Protein AF-X1UJI2-F1 (afdb_monomer)

Organism: NCBI:txid412755

Nearest PDB structures (foldseek):
  7sau-assembly1_D  TM=5.757E-01  e=2.573E+00  Schleiferia thermophila str. Yellowstone

pLDDT: mean 91.03, std 7.61, range [60.97, 98.12]

Secondary structure (DSSP, 8-state):
-GGGHHHHHHHHHHHHHHHHHHHHHHHTT--HHHHHHHHHHHHHHHHHHHHHH-SSTT--

Mean predicted aligned error: 3.48 Å

Structure (mmCIF, N/CA/C/O backbone):
data_AF-X1UJI2-F1
#
_entry.id   AF-X1UJI2-F1
#
loop_
_atom_site.group_PDB
_atom_site.id
_atom_site.type_symbol
_atom_site.label_atom_id
_atom_site.label_alt_id
_atom_site.label_comp_id
_atom_site.label_asym_id
_atom_site.label_entity_id
_atom_site.label_seq_id
_atom_site.pdbx_PDB_ins_code
_atom_site.Cartn_x
_atom_site.Cartn_y
_atom_site.Cartn_z
_atom_site.occupancy
_atom_site.B_iso_or_equiv
_atom_site.auth_seq_id
_atom_site.auth_comp_id
_atom_site.auth_asym_id
_atom_site.auth_atom_id
_atom_site.pdbx_PDB_model_num
ATOM 1 N N . MET A 1 1 ? 9.251 3.047 -19.607 1.00 76.12 1 MET A N 1
ATOM 2 C CA . MET A 1 1 ? 7.938 3.705 -19.809 1.00 76.12 1 MET A CA 1
ATOM 3 C C . MET A 1 1 ? 6.813 2.727 -20.157 1.00 76.12 1 MET A C 1
ATOM 5 O O . MET A 1 1 ? 6.117 2.292 -19.256 1.00 76.12 1 MET A O 1
ATOM 9 N N . VAL A 1 2 ? 6.607 2.330 -21.425 1.00 86.25 2 VAL A N 1
ATOM 10 C CA . VAL A 1 2 ? 5.468 1.443 -21.791 1.00 86.25 2 VAL A CA 1
ATOM 11 C C . VAL A 1 2 ? 5.584 0.058 -21.146 1.00 86.25 2 VAL A C 1
ATOM 13 O O . VAL A 1 2 ? 4.601 -0.476 -20.642 1.00 86.25 2 VAL A O 1
ATOM 16 N N . ALA A 1 3 ? 6.798 -0.497 -21.112 1.00 89.00 3 ALA A N 1
ATOM 17 C CA . ALA A 1 3 ? 7.070 -1.801 -20.510 1.00 89.00 3 ALA A CA 1
ATOM 18 C C . ALA A 1 3 ? 6.804 -1.845 -18.997 1.00 89.00 3 ALA A C 1
ATOM 20 O O . ALA A 1 3 ? 6.535 -2.909 -18.452 1.00 89.00 3 ALA A O 1
ATOM 21 N N . GLU A 1 4 ? 6.853 -0.698 -18.323 1.00 90.31 4 GLU A N 1
ATOM 22 C CA . GLU A 1 4 ? 6.678 -0.636 -16.879 1.00 90.31 4 GLU A CA 1
ATOM 23 C C . GLU A 1 4 ? 5.180 -0.474 -16.505 1.00 90.31 4 GLU A C 1
ATOM 25 O O . GLU A 1 4 ? 4.823 -0.554 -15.332 1.00 90.31 4 GLU A O 1
ATOM 30 N N . ILE A 1 5 ? 4.272 -0.237 -17.480 1.00 92.00 5 ILE A N 1
ATOM 31 C CA . ILE A 1 5 ? 2.853 0.117 -17.227 1.00 92.00 5 ILE A CA 1
ATOM 32 C C . ILE A 1 5 ? 2.160 -0.922 -16.336 1.00 92.00 5 ILE A C 1
ATOM 34 O O . ILE A 1 5 ? 1.423 -0.526 -15.427 1.00 92.00 5 ILE A O 1
ATOM 38 N N . PRO A 1 6 ? 2.395 -2.237 -16.525 1.00 93.06 6 PRO A N 1
ATOM 39 C CA . PRO A 1 6 ? 1.842 -3.248 -15.635 1.00 93.06 6 PRO A CA 1
ATOM 40 C C . PRO A 1 6 ? 2.223 -3.033 -14.166 1.00 93.06 6 PRO A C 1
ATOM 42 O O . PRO A 1 6 ? 1.390 -3.236 -13.286 1.00 93.06 6 PRO A O 1
ATOM 45 N N . TYR A 1 7 ? 3.443 -2.574 -13.884 1.00 92.31 7 TYR A N 1
ATOM 46 C CA . TYR A 1 7 ? 3.896 -2.298 -12.523 1.00 92.31 7 TYR A CA 1
ATOM 47 C C . TYR A 1 7 ? 3.207 -1.060 -11.939 1.00 92.31 7 TYR A C 1
ATOM 49 O O . TYR A 1 7 ? 2.784 -1.097 -10.787 1.00 92.31 7 TYR A O 1
ATOM 57 N N . ALA A 1 8 ? 2.992 0.001 -12.726 1.00 91.31 8 ALA A N 1
ATOM 58 C CA . ALA A 1 8 ? 2.208 1.157 -12.276 1.00 91.31 8 ALA A CA 1
ATOM 59 C C . ALA A 1 8 ? 0.769 0.759 -11.906 1.00 91.31 8 ALA A C 1
ATOM 61 O O . ALA A 1 8 ? 0.254 1.168 -10.864 1.00 91.31 8 ALA A O 1
ATOM 62 N N . ILE A 1 9 ? 0.140 -0.098 -12.721 1.00 92.88 9 ILE A N 1
ATOM 63 C CA . ILE A 1 9 ? -1.193 -0.651 -12.441 1.00 92.88 9 ILE A CA 1
ATOM 64 C C . ILE A 1 9 ? -1.177 -1.480 -11.152 1.00 92.88 9 ILE A C 1
ATOM 66 O O . ILE A 1 9 ? -2.077 -1.334 -10.325 1.00 92.88 9 ILE A O 1
ATOM 70 N N . LEU A 1 10 ? -0.157 -2.318 -10.948 1.00 91.56 10 LEU A N 1
ATOM 71 C CA . LEU A 1 10 ? -0.015 -3.126 -9.734 1.00 91.56 10 LEU A CA 1
ATOM 72 C C . LEU A 1 10 ? 0.137 -2.260 -8.478 1.00 91.56 10 LEU A C 1
ATOM 74 O O . LEU A 1 10 ? -0.535 -2.519 -7.481 1.00 91.56 10 LEU A O 1
ATOM 78 N N . ILE A 1 11 ? 0.964 -1.213 -8.525 1.00 92.31 11 ILE A N 1
ATOM 79 C CA . ILE A 1 11 ? 1.168 -0.294 -7.397 1.00 92.31 11 ILE A CA 1
ATOM 80 C C . ILE A 1 11 ? -0.114 0.483 -7.083 1.00 92.31 11 ILE A C 1
ATOM 82 O O . ILE A 1 11 ? -0.527 0.546 -5.922 1.00 92.31 11 ILE A O 1
ATOM 86 N N . ALA A 1 12 ? -0.794 1.011 -8.104 1.00 92.12 12 ALA A N 1
ATOM 87 C CA . ALA A 1 12 ? -2.087 1.671 -7.931 1.00 92.12 12 ALA A CA 1
ATOM 88 C C . ALA A 1 12 ? -3.138 0.710 -7.349 1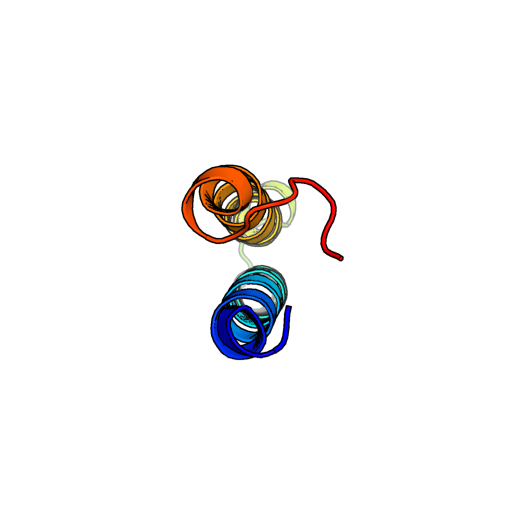.00 92.12 12 ALA A C 1
ATOM 90 O O . ALA A 1 12 ? -3.866 1.065 -6.421 1.00 92.12 12 ALA A O 1
ATOM 91 N N . GLY A 1 13 ? -3.175 -0.530 -7.842 1.00 92.12 13 GLY A N 1
ATOM 92 C CA . GLY A 1 13 ? -4.043 -1.588 -7.336 1.00 92.12 13 GLY A CA 1
ATOM 93 C C . GLY A 1 13 ? -3.771 -1.925 -5.870 1.00 92.12 13 GLY A C 1
ATOM 94 O O . GLY A 1 13 ? -4.713 -2.025 -5.090 1.00 92.12 13 GLY A O 1
ATOM 95 N N . ALA A 1 14 ? -2.504 -2.033 -5.462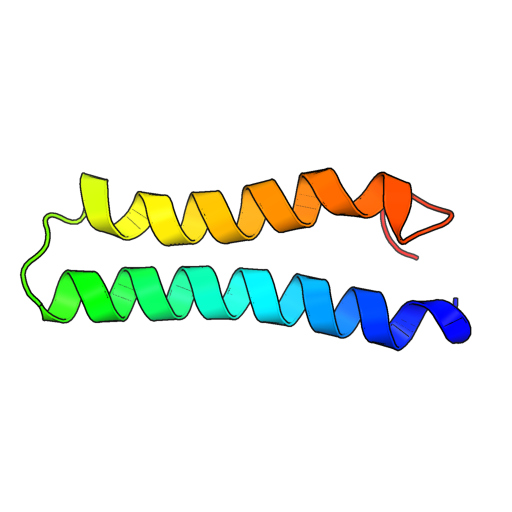 1.00 91.19 14 ALA A N 1
ATOM 96 C CA . ALA A 1 14 ? -2.122 -2.292 -4.073 1.00 91.19 14 ALA A CA 1
ATOM 97 C C . ALA A 1 14 ? -2.543 -1.150 -3.132 1.00 91.19 14 ALA A C 1
ATOM 99 O O . ALA A 1 14 ? -3.058 -1.404 -2.040 1.00 91.19 14 ALA A O 1
ATOM 100 N N . ALA A 1 15 ? -2.387 0.104 -3.568 1.00 92.12 15 ALA A N 1
ATOM 101 C CA . ALA A 1 15 ? -2.843 1.268 -2.812 1.00 92.12 15 ALA A CA 1
ATOM 102 C C . ALA A 1 15 ? -4.374 1.276 -2.653 1.00 92.12 15 ALA A C 1
ATOM 104 O O . ALA A 1 15 ? -4.883 1.416 -1.538 1.00 92.12 15 ALA A O 1
ATOM 105 N N . LEU A 1 16 ? -5.113 1.063 -3.747 1.00 94.62 16 LEU A N 1
ATOM 106 C CA . LEU A 1 16 ? -6.577 0.997 -3.731 1.00 94.62 16 LEU A CA 1
ATOM 107 C C . LEU A 1 16 ? -7.094 -0.180 -2.899 1.00 94.62 16 LEU A C 1
ATOM 109 O O . LEU A 1 16 ? -8.044 -0.014 -2.137 1.00 94.62 16 L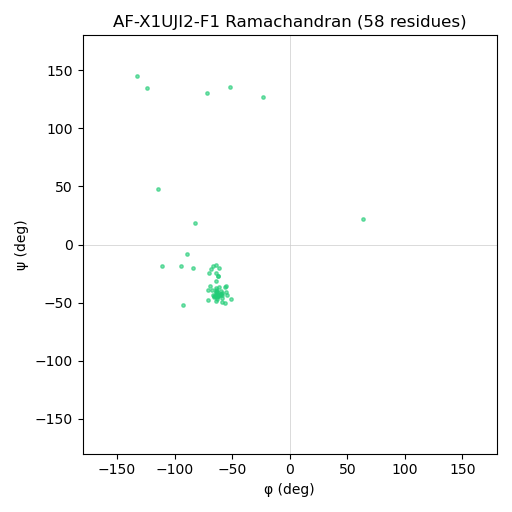EU A O 1
ATOM 113 N N . LEU A 1 17 ? -6.448 -1.345 -2.984 1.00 93.75 17 LEU A N 1
ATOM 114 C CA . LEU A 1 17 ? -6.777 -2.509 -2.166 1.00 93.75 17 LEU A CA 1
ATOM 115 C C . LEU A 1 17 ? -6.555 -2.219 -0.678 1.00 93.75 17 LEU A C 1
ATOM 117 O O . LEU A 1 17 ? -7.419 -2.538 0.133 1.00 93.75 17 LEU A O 1
ATOM 121 N N . GLY A 1 18 ? -5.445 -1.574 -0.309 1.00 94.19 18 GLY A N 1
ATOM 122 C CA . GLY A 1 18 ? -5.191 -1.163 1.075 1.00 94.19 18 GLY A CA 1
ATOM 123 C C . GLY A 1 18 ? -6.277 -0.228 1.617 1.00 94.19 18 GLY A C 1
ATOM 124 O O . GLY A 1 18 ? -6.740 -0.408 2.745 1.00 94.19 18 GLY A O 1
ATOM 125 N N . LEU A 1 19 ? -6.731 0.735 0.806 1.00 94.69 19 LEU A N 1
ATOM 126 C CA . LEU A 1 19 ? -7.841 1.630 1.155 1.00 94.69 19 LEU A CA 1
ATOM 127 C C . LEU A 1 19 ? -9.175 0.883 1.276 1.00 94.69 19 LEU A C 1
ATOM 129 O O . LEU A 1 19 ? -9.912 1.097 2.238 1.00 94.69 19 LEU A O 1
ATOM 133 N N . TYR A 1 20 ? -9.473 -0.011 0.332 1.00 96.69 20 TYR A N 1
ATOM 134 C CA . TYR A 1 20 ? -10.669 -0.849 0.367 1.00 96.69 20 TYR A CA 1
ATOM 135 C C . TYR A 1 20 ? -10.706 -1.711 1.632 1.00 96.69 20 TYR A C 1
ATOM 137 O O . TYR A 1 20 ? -11.699 -1.694 2.354 1.00 96.69 20 TYR A O 1
ATOM 145 N N . LEU A 1 21 ? -9.610 -2.405 1.949 1.00 96.75 21 LEU A N 1
ATOM 146 C CA . LEU A 1 21 ? -9.513 -3.245 3.142 1.00 96.75 21 LEU A CA 1
ATOM 147 C C . LEU A 1 21 ? -9.615 -2.426 4.432 1.00 96.75 21 LEU A C 1
ATOM 149 O O . LEU A 1 21 ? -10.253 -2.873 5.380 1.00 96.75 21 LEU A O 1
ATOM 153 N N . ALA A 1 22 ? -9.045 -1.217 4.470 1.00 97.00 22 ALA A N 1
ATOM 154 C CA . ALA A 1 22 ? -9.193 -0.320 5.615 1.00 97.00 22 ALA A CA 1
ATOM 155 C C . ALA A 1 22 ? -10.666 0.046 5.883 1.00 97.00 22 ALA A C 1
ATOM 157 O O . ALA A 1 22 ? -11.081 0.073 7.044 1.00 97.00 22 ALA A O 1
ATOM 158 N N . ASN A 1 23 ? -11.453 0.287 4.829 1.00 97.19 23 ASN A N 1
ATOM 159 C CA . ASN A 1 23 ? -12.892 0.545 4.943 1.00 97.19 23 ASN A CA 1
ATOM 160 C C . ASN A 1 23 ? -13.664 -0.721 5.321 1.00 97.19 23 ASN A C 1
ATOM 162 O O . ASN A 1 23 ? -14.410 -0.699 6.291 1.00 97.19 23 ASN A O 1
ATOM 166 N N . LEU A 1 24 ? -13.401 -1.844 4.649 1.00 98.12 24 LEU A N 1
ATOM 167 C CA . LEU A 1 24 ? -14.038 -3.124 4.958 1.00 98.12 24 LEU A CA 1
ATOM 168 C C . LEU A 1 24 ? -13.852 -3.503 6.434 1.00 98.12 24 LEU A C 1
ATOM 170 O O . LEU A 1 24 ? -14.782 -3.935 7.103 1.00 98.12 24 LEU A O 1
ATOM 174 N N . PHE A 1 25 ? -12.646 -3.321 6.970 1.00 97.69 25 PHE A N 1
ATOM 175 C CA . PHE A 1 25 ? -12.339 -3.645 8.363 1.00 97.69 25 PHE A CA 1
ATOM 176 C C . PHE A 1 25 ? -13.049 -2.699 9.329 1.00 97.69 25 PHE A C 1
ATOM 178 O O . PHE A 1 25 ? -13.484 -3.121 10.399 1.00 97.69 25 PHE A O 1
ATOM 185 N N . TYR A 1 26 ? -13.186 -1.431 8.946 1.00 97.69 26 TYR A N 1
ATOM 186 C CA . TYR A 1 26 ? -13.981 -0.478 9.704 1.00 97.69 26 TYR A CA 1
ATOM 187 C C . TYR A 1 26 ? -15.464 -0.877 9.742 1.00 97.69 26 TYR A C 1
ATOM 189 O O . TYR A 1 26 ? -16.059 -0.847 10.817 1.00 97.69 26 TYR A O 1
ATOM 197 N N . ASP A 1 27 ? -16.022 -1.356 8.626 1.00 98.12 27 ASP A N 1
ATOM 198 C CA . ASP A 1 27 ? -17.401 -1.868 8.556 1.00 98.12 27 ASP A CA 1
ATOM 199 C C . ASP A 1 27 ? -17.611 -3.101 9.458 1.00 98.12 27 A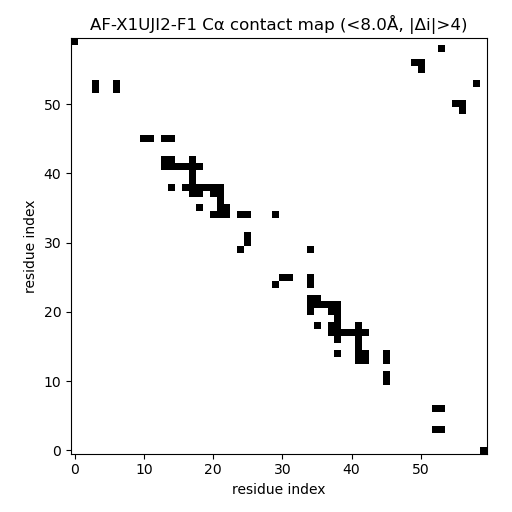SP A C 1
ATOM 201 O O . ASP A 1 27 ? -18.696 -3.314 9.999 1.00 98.12 27 ASP A O 1
ATOM 205 N N . TYR A 1 28 ? -16.549 -3.875 9.713 1.00 98.06 28 TYR A N 1
ATOM 206 C CA . TYR A 1 28 ? -16.520 -4.957 10.708 1.00 98.06 28 TYR A CA 1
ATOM 207 C C . TYR A 1 28 ? -16.262 -4.484 12.152 1.00 98.06 28 TYR A C 1
ATOM 209 O O . TYR A 1 28 ? -15.921 -5.289 13.019 1.00 98.06 28 TYR A O 1
ATOM 217 N N . ASN A 1 29 ? -16.455 -3.195 12.445 1.00 97.94 29 ASN A N 1
ATOM 218 C CA . ASN A 1 29 ? -16.274 -2.575 13.763 1.00 97.94 29 ASN A CA 1
ATOM 219 C C . ASN A 1 29 ? -14.832 -2.607 14.304 1.00 97.94 29 ASN A C 1
ATOM 221 O O . ASN A 1 29 ? -14.616 -2.459 15.511 1.00 97.94 29 ASN A O 1
ATOM 225 N N . ILE A 1 30 ? -13.817 -2.760 13.444 1.00 97.81 30 ILE A N 1
ATOM 226 C CA . ILE A 1 30 ? -12.423 -2.579 13.868 1.00 97.81 30 ILE A CA 1
ATOM 227 C C . ILE A 1 30 ? -12.175 -1.080 14.095 1.00 97.81 30 ILE A C 1
ATOM 229 O O . ILE A 1 30 ? -12.468 -0.273 13.206 1.00 97.81 30 ILE A O 1
ATOM 233 N N . PRO A 1 31 ? -11.593 -0.675 15.244 1.00 97.94 31 PRO A N 1
ATOM 234 C CA . PRO A 1 31 ? -11.307 0.725 15.519 1.00 97.94 31 PRO A CA 1
ATOM 235 C C . PRO A 1 31 ? -10.526 1.391 14.385 1.00 97.94 31 PRO A C 1
ATOM 237 O O . PRO A 1 31 ? -9.528 0.855 13.899 1.00 97.94 31 PRO A O 1
ATOM 240 N N . GLN A 1 32 ? -10.942 2.600 14.006 1.00 95.00 32 GLN A N 1
ATOM 241 C CA . GLN A 1 32 ? -10.405 3.310 12.842 1.00 95.00 32 GLN A CA 1
ATOM 242 C C . GLN A 1 32 ? -8.876 3.489 12.885 1.00 95.00 32 GLN A C 1
ATOM 244 O O . GLN A 1 32 ? -8.207 3.398 11.856 1.00 95.00 32 GLN A O 1
ATOM 249 N N . TYR A 1 33 ? -8.300 3.707 14.073 1.00 95.31 33 TYR A N 1
ATOM 250 C CA . TYR A 1 33 ? -6.848 3.850 14.249 1.00 95.31 33 TYR A CA 1
ATOM 251 C C . TYR A 1 33 ? -6.064 2.554 13.954 1.00 95.31 33 TYR A C 1
ATOM 253 O O . TYR A 1 33 ? -4.851 2.596 13.743 1.00 95.31 33 TYR A O 1
ATOM 261 N N . ILE A 1 34 ? -6.745 1.403 13.948 1.00 96.81 34 ILE A N 1
ATOM 262 C CA . ILE A 1 34 ? -6.204 0.099 13.553 1.00 96.81 34 ILE A CA 1
ATOM 263 C C . ILE A 1 34 ? -6.484 -0.143 12.073 1.00 96.81 34 ILE A C 1
ATOM 265 O O . ILE A 1 34 ? -5.545 -0.415 11.329 1.00 96.81 34 ILE A O 1
ATOM 269 N N . SER A 1 35 ? -7.736 -0.012 11.623 1.00 96.94 35 SER A N 1
ATOM 270 C CA . SER A 1 35 ? -8.109 -0.342 10.240 1.00 96.94 35 SER A CA 1
ATOM 271 C C . SER A 1 35 ? -7.371 0.524 9.210 1.00 96.94 35 SER A C 1
ATOM 273 O O . SER A 1 35 ? -6.890 0.008 8.201 1.00 96.94 35 SER A O 1
ATOM 275 N N . ARG A 1 36 ? -7.139 1.814 9.504 1.00 95.19 36 ARG A N 1
ATOM 276 C CA . ARG A 1 36 ? -6.351 2.712 8.636 1.00 95.19 36 ARG A CA 1
ATOM 277 C C . ARG A 1 36 ? -4.900 2.284 8.436 1.00 95.19 36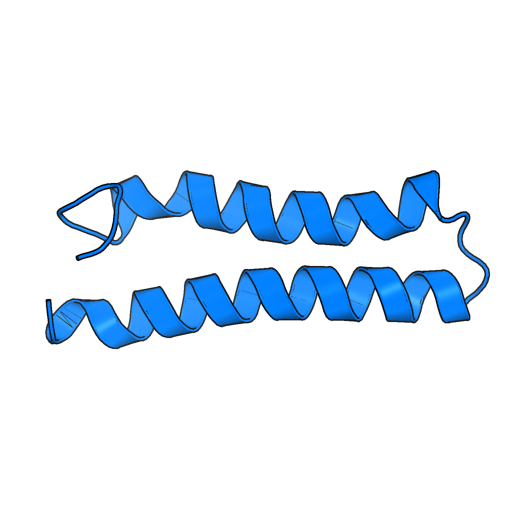 ARG A C 1
ATOM 279 O O . ARG A 1 36 ? -4.294 2.677 7.438 1.00 95.19 36 ARG A O 1
ATOM 286 N N . LYS A 1 37 ? -4.340 1.450 9.318 1.00 95.44 37 LYS A N 1
ATOM 287 C CA . LYS A 1 37 ? -2.983 0.914 9.134 1.00 95.44 37 LYS A CA 1
ATOM 288 C C . LYS A 1 37 ? -2.872 0.068 7.868 1.00 95.44 37 LYS A C 1
ATOM 290 O O . LYS A 1 37 ? -1.797 0.041 7.287 1.00 95.44 37 LYS A O 1
ATOM 295 N N . LEU A 1 38 ? -3.961 -0.548 7.400 1.00 94.19 38 LEU A N 1
ATOM 296 C CA . LEU A 1 38 ? -3.977 -1.285 6.131 1.00 94.19 38 LEU A CA 1
ATOM 297 C C . LEU A 1 38 ? -3.820 -0.366 4.917 1.00 94.19 38 LEU A C 1
ATOM 299 O O . LEU A 1 38 ? -3.069 -0.692 4.001 1.00 94.19 38 LEU A O 1
ATOM 303 N N . GLY A 1 39 ? -4.450 0.811 4.940 1.00 92.81 39 GLY A N 1
ATOM 304 C CA . GLY A 1 39 ? -4.255 1.828 3.904 1.00 92.81 39 GLY A CA 1
ATOM 305 C C . GLY A 1 39 ? -2.811 2.329 3.870 1.00 92.81 39 GLY A C 1
ATOM 306 O O . GLY A 1 39 ? -2.194 2.386 2.807 1.00 92.81 39 GLY A O 1
ATOM 307 N N . HIS A 1 40 ? -2.235 2.612 5.042 1.00 93.50 40 HIS A N 1
ATOM 308 C CA . HIS A 1 40 ? -0.824 2.995 5.146 1.00 93.50 40 HIS A CA 1
ATOM 309 C C . HIS A 1 40 ? 0.124 1.876 4.711 1.00 93.50 40 HIS A C 1
ATOM 311 O O . HIS A 1 40 ? 1.109 2.160 4.040 1.00 93.50 40 HIS A O 1
ATOM 317 N N . LEU A 1 41 ? -0.178 0.620 5.044 1.00 92.56 41 LEU A N 1
ATOM 318 C CA . LEU A 1 41 ? 0.609 -0.537 4.628 1.00 92.56 41 LEU A CA 1
ATOM 319 C C . LEU A 1 41 ? 0.600 -0.695 3.106 1.00 92.56 41 LEU A C 1
ATOM 321 O O . LEU A 1 41 ? 1.668 -0.837 2.520 1.00 92.56 41 LEU A O 1
ATOM 325 N N . GLY A 1 42 ? -0.568 -0.606 2.460 1.00 90.81 42 GLY A N 1
ATOM 326 C CA . GLY A 1 42 ? -0.670 -0.666 0.999 1.00 90.81 42 GLY A CA 1
ATOM 327 C C . GLY A 1 42 ? 0.148 0.433 0.314 1.00 90.81 42 GLY A C 1
ATOM 328 O O . GLY A 1 42 ? 0.929 0.148 -0.593 1.00 90.81 42 GLY A O 1
ATOM 329 N N . GLY A 1 43 ? 0.043 1.674 0.804 1.00 88.44 43 GLY A N 1
ATOM 330 C CA . GLY A 1 43 ? 0.834 2.801 0.298 1.00 88.44 43 GLY A CA 1
ATOM 331 C C . GLY A 1 43 ? 2.341 2.660 0.545 1.00 88.44 43 GLY A C 1
ATOM 332 O O . GLY A 1 43 ? 3.133 2.894 -0.364 1.00 88.44 43 GLY A O 1
ATOM 333 N N . ALA A 1 44 ? 2.750 2.243 1.747 1.00 91.31 44 ALA A N 1
ATOM 334 C CA . ALA A 1 44 ? 4.158 2.078 2.109 1.00 91.31 44 ALA A CA 1
ATOM 335 C C . ALA A 1 44 ? 4.828 0.945 1.324 1.00 91.31 44 ALA A C 1
ATOM 337 O O . ALA A 1 44 ? 5.932 1.125 0.820 1.00 91.31 44 ALA A O 1
ATOM 338 N N . VAL A 1 45 ? 4.157 -0.201 1.174 1.00 90.06 45 VAL A N 1
ATOM 339 C CA . VAL A 1 45 ? 4.662 -1.311 0.353 1.00 90.06 45 VAL A CA 1
ATOM 340 C C . VAL A 1 45 ? 4.789 -0.871 -1.102 1.00 90.06 45 VAL A C 1
ATOM 342 O O . VAL A 1 45 ? 5.830 -1.110 -1.706 1.00 90.06 45 VAL A O 1
ATOM 345 N N . GLY A 1 46 ? 3.787 -0.172 -1.645 1.00 89.31 46 GLY A N 1
ATOM 346 C CA . GLY A 1 46 ? 3.863 0.371 -3.000 1.00 89.31 46 GLY A CA 1
ATOM 347 C C . GLY A 1 46 ? 5.076 1.289 -3.191 1.00 89.31 46 GLY A C 1
ATOM 348 O O . GLY A 1 46 ? 5.887 1.071 -4.085 1.00 89.31 46 GLY A O 1
ATOM 349 N N . PHE A 1 47 ? 5.258 2.253 -2.288 1.00 88.56 47 PHE A N 1
ATOM 350 C CA . PHE A 1 47 ? 6.391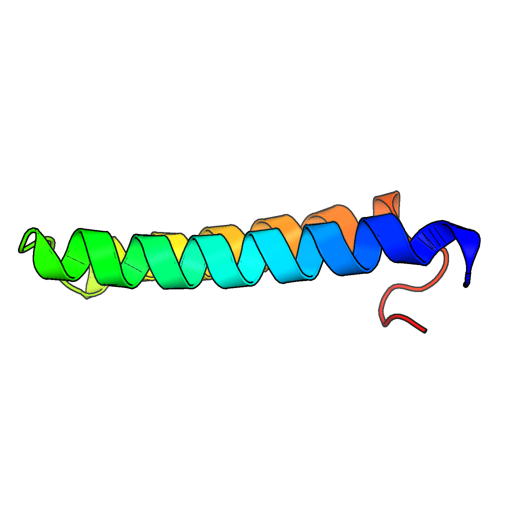 3.182 -2.306 1.00 88.56 47 PHE A CA 1
ATOM 351 C C . PHE A 1 47 ? 7.754 2.478 -2.220 1.00 88.56 47 PHE A C 1
ATOM 353 O O . PHE A 1 47 ? 8.676 2.822 -2.956 1.00 88.56 47 PHE A O 1
ATOM 360 N N . LEU A 1 48 ? 7.888 1.477 -1.344 1.00 90.88 48 LEU A N 1
ATOM 361 C CA . LEU A 1 48 ? 9.140 0.734 -1.160 1.00 90.88 48 LEU A CA 1
ATOM 362 C C . LEU A 1 48 ? 9.493 -0.162 -2.354 1.00 90.88 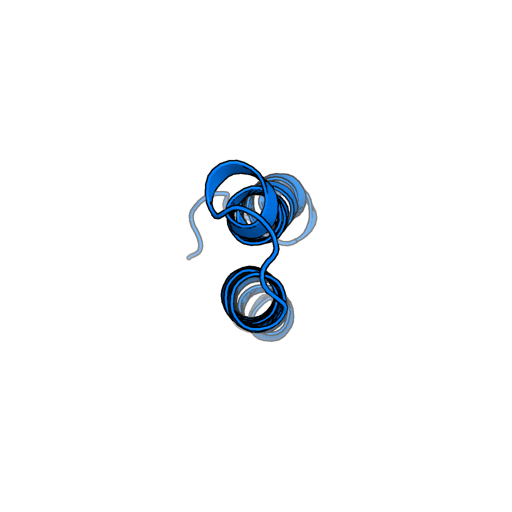48 LEU A C 1
ATOM 364 O O . LEU A 1 48 ? 10.665 -0.475 -2.544 1.00 90.88 48 LEU A O 1
ATOM 368 N N . LEU A 1 49 ? 8.505 -0.570 -3.151 1.00 89.94 49 LEU A N 1
ATOM 369 C CA . LEU A 1 49 ? 8.725 -1.373 -4.353 1.00 89.94 49 LEU A CA 1
ATOM 370 C C . LEU A 1 49 ? 9.096 -0.528 -5.578 1.00 89.94 49 LEU A C 1
ATOM 372 O O . LEU A 1 49 ? 9.706 -1.066 -6.499 1.00 89.94 49 LEU A O 1
ATOM 376 N N . CYS A 1 50 ? 8.791 0.776 -5.594 1.00 90.12 50 CYS A N 1
ATOM 377 C CA . CYS A 1 50 ? 9.072 1.648 -6.740 1.00 90.12 50 CYS A CA 1
ATOM 378 C C . CYS A 1 50 ? 10.531 1.575 -7.250 1.00 90.12 50 CYS A C 1
ATOM 380 O O . CYS A 1 50 ? 10.705 1.384 -8.451 1.00 90.12 50 CYS A O 1
ATOM 382 N N . PRO A 1 51 ? 11.583 1.625 -6.401 1.00 89.81 51 PRO A N 1
ATOM 383 C CA . PRO A 1 51 ? 12.976 1.524 -6.862 1.00 89.81 51 PRO A CA 1
ATOM 384 C C . PRO A 1 51 ? 13.354 0.187 -7.517 1.00 89.81 51 PRO A C 1
ATOM 386 O O . PRO A 1 51 ? 14.402 0.098 -8.147 1.00 89.81 51 PRO A O 1
ATOM 389 N N . LEU A 1 52 ? 12.558 -0.868 -7.313 1.00 90.12 52 LEU A N 1
ATOM 390 C CA . LEU A 1 52 ? 12.795 -2.193 -7.897 1.00 90.12 52 LEU A CA 1
ATOM 391 C C . LEU A 1 52 ? 12.036 -2.401 -9.212 1.00 90.12 52 LEU A C 1
ATOM 393 O O . LEU A 1 52 ? 12.347 -3.333 -9.950 1.00 90.12 52 LEU A O 1
ATOM 397 N N . LEU A 1 53 ? 11.010 -1.588 -9.466 1.00 90.50 53 LEU A N 1
ATOM 398 C CA . LEU A 1 53 ? 10.059 -1.781 -10.562 1.00 90.50 53 LEU A CA 1
ATOM 399 C C . LEU A 1 53 ? 10.178 -0.726 -11.663 1.00 90.50 53 LEU A C 1
ATOM 401 O O . LEU A 1 53 ? 9.680 -0.958 -12.764 1.00 90.50 53 LEU A O 1
ATOM 405 N N . PHE A 1 54 ? 10.800 0.415 -11.366 1.00 90.75 54 PHE A N 1
ATOM 406 C CA . PHE A 1 54 ? 10.860 1.564 -12.260 1.00 90.75 54 PHE A CA 1
A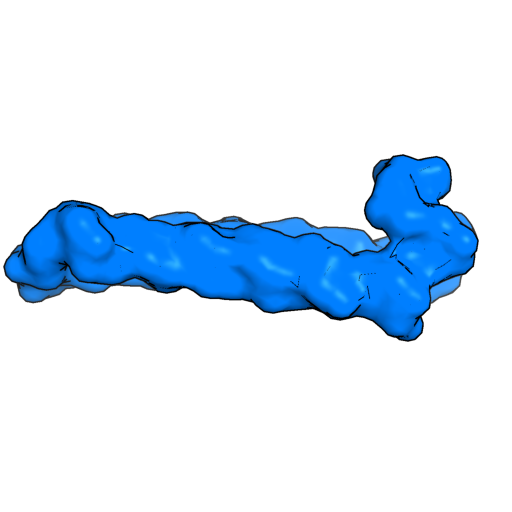TOM 407 C C . PHE A 1 54 ? 12.280 2.111 -12.362 1.00 90.75 54 PHE A C 1
ATOM 409 O O . PHE A 1 54 ? 13.005 2.162 -11.367 1.00 90.75 54 PHE A O 1
ATOM 416 N N . ASP A 1 55 ? 12.639 2.600 -13.548 1.00 88.62 55 ASP A N 1
ATOM 417 C CA . ASP A 1 55 ? 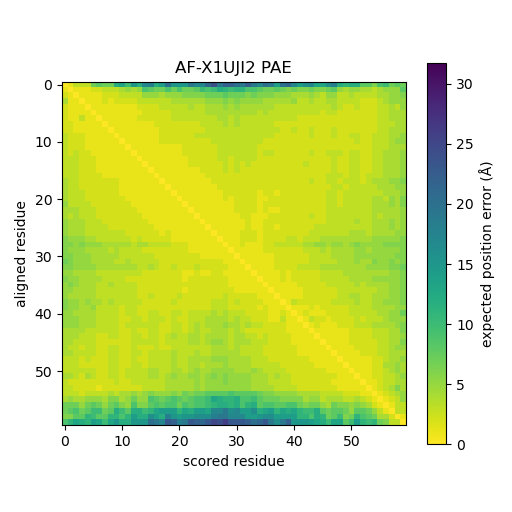13.916 3.289 -13.780 1.00 88.62 55 ASP A CA 1
ATOM 418 C C . ASP A 1 55 ? 13.977 4.661 -13.067 1.00 88.62 55 ASP A C 1
ATOM 420 O O . ASP A 1 55 ? 15.051 5.206 -12.802 1.00 88.62 55 ASP A O 1
ATOM 424 N N . SER A 1 56 ? 12.807 5.219 -12.742 1.00 84.62 56 SER A N 1
ATOM 425 C CA . SER A 1 56 ? 12.585 6.515 -12.099 1.00 84.62 56 SER A CA 1
ATOM 426 C C . SER A 1 56 ? 11.769 6.336 -10.822 1.00 84.62 56 SER A C 1
ATOM 428 O O . SER A 1 56 ? 10.743 5.658 -10.807 1.00 84.62 56 SER A O 1
ATOM 430 N N . PHE A 1 57 ? 12.183 6.999 -9.740 1.00 72.94 57 PHE A N 1
ATOM 431 C CA . PHE A 1 57 ? 11.446 6.952 -8.477 1.00 72.94 57 PHE A CA 1
ATOM 432 C C . PHE A 1 57 ? 10.043 7.580 -8.572 1.00 72.94 57 PHE A C 1
ATOM 434 O O . PHE A 1 57 ? 9.120 7.163 -7.873 1.00 72.94 57 PHE A O 1
ATOM 441 N N . TRP A 1 58 ? 9.885 8.588 -9.431 1.00 68.69 58 TRP A N 1
ATOM 442 C CA . TRP A 1 58 ? 8.694 9.431 -9.532 1.00 68.69 58 TRP A CA 1
ATOM 443 C C . TRP A 1 58 ? 7.983 9.250 -10.872 1.00 68.69 58 TRP A C 1
ATOM 445 O O . TRP A 1 58 ? 7.668 10.264 -11.485 1.00 68.69 58 TRP A O 1
ATOM 455 N N . TRP A 1 59 ? 7.746 7.998 -11.305 1.00 64.81 59 TRP A N 1
ATOM 456 C CA . TRP A 1 59 ? 7.087 7.662 -12.582 1.00 64.81 59 TRP A CA 1
ATOM 457 C C . TRP A 1 59 ? 6.198 8.804 -13.123 1.00 64.81 59 TRP A C 1
ATOM 459 O O . TRP A 1 59 ? 5.242 9.186 -12.431 1.00 64.81 59 TRP A O 1
ATOM 469 N N . PRO A 1 60 ? 6.358 9.256 -14.384 1.00 60.97 60 PRO A N 1
ATOM 470 C CA . PRO A 1 60 ? 7.341 8.828 -15.384 1.00 60.97 60 PRO A CA 1
ATOM 471 C C . PRO A 1 60 ? 8.795 9.085 -14.996 1.00 60.97 60 PRO A C 1
ATOM 473 O O . PRO A 1 60 ? 9.111 10.203 -14.543 1.00 60.97 60 PRO A O 1
#

Radius of gyration: 13.48 Å; Cα contacts (8 Å, |Δi|>4): 48; chains: 1; bounding box: 31×14×37 Å

Solvent-accessible surface area (backbone atoms only — not comparable to full-atom values): 3241 Å² total; per-residue (Å²): 111,81,87,37,45,68,53,55,51,50,37,52,48,39,29,51,49,14,43,50,50,17,49,54,37,35,76,71,71,38,57,62,88,58,21,46,49,40,26,51,47,21,43,50,53,36,60,69,44,32,75,80,63,39,100,42,82,68,74,119

Sequence (60 aa):
MVAEIPYAILIAGAALLGLYLANLFYDYNIPQYISRKLGHLGGAVGFLLCPLLFDSFWWP

Foldseek 3Di:
DVVLVVLVVVLVVLLVVLVVQLVVVVVVVDPNVVSNVSNVVSNVVSLVCQVVRDPDSPDD